Protein AF-W1YI15-F1 (afdb_monomer_lite)

Radius of gyration: 14.56 Å; chains: 1; bounding box: 34×33×35 Å

Sequence (98 aa):
TTVGWKGLINDPHMDNSFQINDGLRIARKLLLDINDSGLPAAGEFLDMITPQYLADLMSWGAIGARTTESQVHRELASGLSCPVGFKNGTDGTIKVAI

pLDDT: mean 97.28, std 3.68, range [71.62, 98.81]

Secondary structure (DSSP, 8-state):
-------TTT-TTSSS---HHHHHHHHHHHHHHHHHTT--EEEE--SSSTHHHHGGGEEEEEE-TTTTT-HHHHHHHHT-SS-EEEPPPTT--STTT-

Foldseek 3Di:
DDDADPDCQQCVPRPNPRPNVVSLVVQQVVLVVCVVVVHQAEEEDPDLPSCVSHLVSHQEYEHDLVCLQPPVVVVSCVPRPHHYFYDHHPVRHCVSRD

Structure (mmCIF, N/CA/C/O backbone):
data_AF-W1YI15-F1
#
_entry.id   AF-W1YI15-F1
#
loop_
_atom_site.group_PDB
_atom_site.id
_atom_site.type_symbol
_atom_site.label_atom_id
_atom_site.label_alt_id
_atom_site.label_comp_id
_atom_site.label_asym_id
_atom_site.label_entity_id
_atom_site.label_seq_id
_atom_site.pdbx_PDB_ins_code
_atom_site.Cartn_x
_atom_site.Cartn_y
_atom_site.Cartn_z
_atom_site.occupancy
_atom_site.B_iso_or_equiv
_atom_site.auth_seq_id
_atom_site.auth_comp_id
_atom_site.auth_asym_id
_atom_site.auth_atom_id
_atom_site.pdbx_PDB_model_num
ATOM 1 N N . THR A 1 1 ? 15.453 8.960 -11.783 1.00 71.62 1 THR A N 1
ATOM 2 C CA . THR A 1 1 ? 14.705 9.456 -10.606 1.00 71.62 1 THR A CA 1
ATOM 3 C C . THR A 1 1 ? 15.396 10.702 -10.098 1.00 71.62 1 THR A C 1
ATOM 5 O O . THR A 1 1 ? 16.618 10.722 -10.064 1.00 71.62 1 THR A O 1
ATOM 8 N N . THR A 1 2 ? 14.644 11.755 -9.786 1.00 77.69 2 THR A N 1
ATOM 9 C CA . THR A 1 2 ? 15.161 13.008 -9.210 1.00 77.69 2 THR A CA 1
ATOM 10 C C . THR A 1 2 ? 15.044 12.990 -7.682 1.00 77.69 2 THR A C 1
ATOM 12 O O . THR A 1 2 ? 14.319 12.166 -7.117 1.00 77.69 2 THR A O 1
ATOM 15 N N . VAL A 1 3 ? 15.782 13.871 -7.003 1.00 86.81 3 VAL A N 1
ATOM 16 C CA . VAL A 1 3 ? 15.628 14.109 -5.559 1.00 86.81 3 VAL A CA 1
ATOM 17 C C . VAL A 1 3 ? 14.381 14.971 -5.337 1.00 86.81 3 VAL A C 1
ATOM 19 O O . VAL A 1 3 ? 14.134 15.900 -6.102 1.00 86.81 3 VAL A O 1
ATOM 22 N N . GLY A 1 4 ? 13.579 14.642 -4.324 1.00 91.88 4 GLY A N 1
ATOM 23 C CA . GLY A 1 4 ? 12.340 15.347 -3.996 1.00 91.88 4 GLY A CA 1
ATOM 24 C C . GLY A 1 4 ? 11.643 14.750 -2.773 1.00 91.88 4 GLY A C 1
ATOM 25 O O . GLY A 1 4 ? 12.103 13.737 -2.233 1.00 91.88 4 GLY A O 1
ATOM 26 N N . TRP A 1 5 ? 10.539 15.382 -2.364 1.00 95.31 5 TRP A N 1
ATOM 27 C CA . TRP A 1 5 ? 9.719 14.967 -1.223 1.00 95.31 5 TRP A CA 1
ATOM 28 C C . TRP A 1 5 ? 9.284 13.499 -1.334 1.00 95.31 5 TRP A C 1
ATOM 30 O O . TRP A 1 5 ? 8.898 13.027 -2.406 1.00 95.31 5 TRP A O 1
ATOM 40 N N . LYS A 1 6 ? 9.374 12.766 -0.220 1.00 91.50 6 LYS A N 1
ATOM 41 C CA . LYS A 1 6 ? 9.222 11.299 -0.168 1.00 91.50 6 LYS A CA 1
ATOM 42 C C . LYS A 1 6 ? 7.829 10.824 0.253 1.00 91.50 6 LYS A C 1
ATOM 44 O O . LYS A 1 6 ? 7.633 9.622 0.432 1.00 91.50 6 LYS A O 1
ATOM 49 N N . GLY A 1 7 ? 6.875 11.743 0.379 1.00 96.44 7 GLY A N 1
ATOM 50 C CA . GLY A 1 7 ? 5.499 11.453 0.770 1.00 96.44 7 GLY A CA 1
ATOM 51 C C . GLY A 1 7 ? 5.233 11.665 2.259 1.00 96.44 7 GLY A C 1
ATOM 52 O O . GLY A 1 7 ? 6.156 11.742 3.067 1.00 96.44 7 GLY A O 1
ATOM 53 N N . LEU A 1 8 ? 3.946 11.727 2.606 1.00 98.12 8 LEU A N 1
ATOM 54 C CA . LEU A 1 8 ? 3.448 12.109 3.932 1.00 98.12 8 LEU A CA 1
ATOM 55 C C . LEU A 1 8 ? 3.957 11.207 5.060 1.00 98.12 8 LEU A C 1
ATOM 57 O O . LEU A 1 8 ? 4.311 11.700 6.122 1.00 98.12 8 LEU A O 1
ATOM 61 N N . ILE A 1 9 ? 4.014 9.893 4.825 1.00 98.38 9 ILE A N 1
ATOM 62 C CA . ILE A 1 9 ? 4.528 8.946 5.823 1.00 98.38 9 ILE A CA 1
ATOM 63 C C . ILE A 1 9 ? 6.009 9.212 6.097 1.00 98.38 9 ILE A C 1
ATOM 65 O O . ILE A 1 9 ? 6.430 9.166 7.244 1.00 98.38 9 ILE A O 1
ATOM 69 N N . ASN A 1 10 ? 6.795 9.495 5.055 1.00 97.75 10 ASN A N 1
ATOM 70 C CA . ASN A 1 10 ? 8.237 9.653 5.188 1.00 97.75 10 ASN A CA 1
ATOM 71 C C . ASN A 1 10 ? 8.633 11.023 5.727 1.00 97.75 10 ASN A C 1
ATOM 73 O O . ASN A 1 10 ? 9.569 11.089 6.506 1.00 97.75 10 ASN A O 1
ATOM 77 N N . ASP A 1 11 ? 7.963 12.094 5.303 1.00 98.00 11 ASP A N 1
ATOM 78 C CA . ASP A 1 11 ? 8.320 13.471 5.647 1.00 98.00 11 ASP A CA 1
ATOM 79 C C . ASP A 1 11 ? 7.053 14.327 5.845 1.00 98.00 11 ASP A C 1
ATOM 81 O O . ASP A 1 11 ? 6.680 15.110 4.961 1.00 98.00 11 ASP A O 1
ATOM 85 N N . PRO A 1 12 ? 6.339 14.153 6.975 1.00 98.31 12 PRO A N 1
ATOM 86 C CA . PRO A 1 12 ? 5.018 14.748 7.186 1.00 98.31 12 PRO A CA 1
ATOM 87 C C . PRO A 1 12 ? 5.018 16.279 7.248 1.00 98.31 12 PRO A C 1
ATOM 89 O O . PRO A 1 12 ? 3.983 16.895 7.006 1.00 98.31 12 PRO A O 1
ATOM 92 N N . HIS A 1 13 ? 6.161 16.895 7.552 1.00 97.31 13 HIS A N 1
ATOM 93 C CA . HIS A 1 13 ? 6.300 18.348 7.693 1.00 97.31 13 HIS A CA 1
ATOM 94 C C . HIS A 1 13 ? 6.903 19.026 6.457 1.00 97.31 13 HIS A C 1
ATOM 96 O O . HIS A 1 13 ? 7.036 20.246 6.442 1.00 97.31 13 HIS A O 1
ATOM 102 N N . MET A 1 14 ? 7.218 18.254 5.408 1.00 97.12 14 MET A N 1
ATOM 103 C CA . MET A 1 14 ? 7.792 18.752 4.150 1.00 97.12 14 MET A CA 1
ATOM 104 C C . MET A 1 14 ? 9.091 19.558 4.341 1.00 97.12 14 MET A C 1
ATOM 106 O O . MET A 1 14 ? 9.385 20.472 3.569 1.00 97.12 14 MET A O 1
ATOM 110 N N . ASP A 1 15 ? 9.862 19.229 5.374 1.00 96.56 15 ASP A N 1
ATOM 111 C CA . ASP A 1 15 ? 11.067 19.944 5.797 1.00 96.56 15 ASP A CA 1
ATOM 112 C C . ASP A 1 15 ? 12.320 19.048 5.793 1.00 96.56 15 ASP A C 1
ATOM 114 O O . ASP A 1 15 ? 13.403 19.495 6.172 1.00 96.56 15 ASP A O 1
ATOM 118 N N . ASN A 1 16 ? 12.203 17.809 5.298 1.00 96.44 16 ASN A N 1
ATOM 119 C CA . ASN A 1 16 ? 13.231 16.766 5.348 1.00 96.44 16 ASN A CA 1
ATOM 120 C C . ASN A 1 16 ? 13.618 16.341 6.778 1.00 96.44 16 ASN A C 1
ATOM 122 O O . ASN A 1 16 ? 14.725 15.838 6.984 1.00 96.44 16 ASN A O 1
ATOM 126 N N . SER A 1 17 ? 12.736 16.518 7.768 1.00 97.00 17 SER A N 1
ATOM 127 C CA . SER A 1 17 ? 12.961 16.026 9.139 1.00 97.00 17 SER A CA 1
ATOM 128 C C . SER A 1 17 ? 12.771 14.513 9.273 1.00 97.00 17 SER A C 1
ATOM 130 O O . SER A 1 17 ? 13.252 13.915 10.234 1.00 97.00 17 SER A O 1
ATOM 132 N N . PHE A 1 18 ? 12.091 13.886 8.309 1.00 97.31 18 PHE A N 1
ATOM 133 C CA . PHE A 1 18 ? 11.820 12.449 8.264 1.00 97.31 18 PHE A CA 1
ATOM 134 C C . PHE A 1 18 ? 11.159 11.882 9.533 1.00 97.31 18 PHE A C 1
ATOM 136 O O . PHE A 1 18 ? 11.502 10.798 10.013 1.00 97.31 18 PHE A O 1
ATOM 143 N N . GLN A 1 19 ? 10.198 12.615 10.101 1.00 98.19 19 GLN A N 1
ATOM 144 C CA . GLN A 1 19 ? 9.463 12.205 11.303 1.00 98.19 19 GLN A CA 1
ATOM 145 C C . GLN A 1 19 ? 8.431 11.098 11.002 1.00 98.19 19 GLN A C 1
ATOM 147 O O . GLN A 1 19 ? 7.221 11.295 11.102 1.00 98.19 19 GLN A O 1
ATOM 152 N N . ILE A 1 20 ? 8.911 9.899 10.647 1.00 97.94 20 ILE A N 1
ATOM 153 C CA . ILE A 1 20 ? 8.083 8.776 10.165 1.00 97.94 20 ILE A CA 1
ATOM 154 C C . ILE A 1 20 ? 7.008 8.357 11.172 1.00 97.94 20 ILE A C 1
ATOM 156 O O . ILE A 1 20 ? 5.888 8.030 10.786 1.00 97.94 20 ILE A O 1
ATOM 160 N N . ASN A 1 21 ? 7.313 8.391 12.473 1.00 98.44 21 ASN A N 1
ATOM 161 C CA . ASN A 1 21 ? 6.331 8.063 13.510 1.00 98.44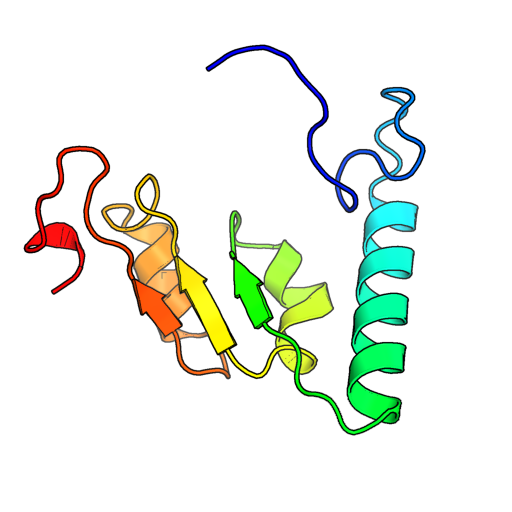 21 ASN A CA 1
ATOM 162 C C . ASN A 1 21 ? 5.109 8.990 13.458 1.00 98.44 21 ASN A C 1
ATOM 164 O O . ASN A 1 21 ? 3.981 8.534 13.652 1.00 98.44 21 ASN A O 1
ATOM 168 N N . ASP A 1 22 ? 5.318 10.273 13.177 1.00 98.62 22 ASP A N 1
ATOM 169 C CA . ASP A 1 22 ? 4.230 11.238 13.046 1.00 98.62 22 ASP A CA 1
ATOM 170 C C . ASP A 1 22 ? 3.501 11.037 11.721 1.00 98.62 22 ASP A C 1
ATOM 172 O O . ASP A 1 22 ? 2.272 10.985 11.705 1.00 98.62 22 ASP A O 1
ATOM 176 N N . GLY A 1 23 ? 4.242 10.782 10.639 1.00 98.69 23 GLY A N 1
ATOM 177 C CA . GLY A 1 23 ? 3.676 10.448 9.333 1.00 98.69 23 GLY A CA 1
ATOM 178 C C . GLY A 1 23 ? 2.753 9.226 9.372 1.00 98.69 23 GLY A C 1
ATOM 179 O O . GLY A 1 23 ? 1.650 9.276 8.827 1.00 98.69 23 GLY A O 1
ATOM 180 N N . LEU A 1 24 ? 3.142 8.156 10.075 1.00 98.75 24 LEU A N 1
ATOM 181 C CA . LEU A 1 24 ? 2.311 6.961 10.271 1.00 98.75 24 LEU A CA 1
ATOM 182 C C . LEU A 1 24 ? 1.036 7.263 11.069 1.00 98.75 24 LEU A C 1
ATOM 184 O O . LEU A 1 24 ? -0.045 6.810 10.689 1.00 98.75 24 LEU A O 1
ATOM 188 N N . ARG A 1 25 ? 1.134 8.046 12.154 1.00 98.81 25 ARG A N 1
ATOM 189 C CA . ARG A 1 25 ? -0.041 8.437 12.956 1.00 98.81 25 ARG A CA 1
ATOM 190 C C . ARG A 1 25 ? -1.007 9.300 12.153 1.00 98.81 25 ARG A C 1
ATOM 192 O O . ARG A 1 25 ? -2.209 9.046 12.193 1.00 98.81 25 ARG A O 1
ATOM 199 N N . ILE A 1 26 ? -0.486 10.275 11.407 1.00 98.75 26 ILE A N 1
ATOM 200 C CA . ILE A 1 26 ? -1.280 11.158 10.545 1.00 98.75 26 ILE A CA 1
ATOM 201 C C . ILE A 1 26 ? -1.968 10.340 9.450 1.00 98.75 26 ILE A C 1
ATOM 203 O O . ILE A 1 26 ? -3.180 10.457 9.282 1.00 98.75 26 ILE A O 1
ATOM 207 N N . ALA A 1 27 ? -1.230 9.475 8.746 1.00 98.69 27 ALA A N 1
ATOM 208 C CA . ALA A 1 27 ? -1.788 8.635 7.689 1.00 98.69 27 ALA A CA 1
ATOM 209 C C . ALA A 1 27 ? -2.899 7.717 8.217 1.00 98.69 27 ALA A C 1
ATOM 211 O O . ALA A 1 27 ? -3.977 7.656 7.628 1.00 98.69 27 ALA A O 1
ATOM 212 N N . ARG A 1 28 ? -2.676 7.049 9.358 1.00 98.75 28 ARG A N 1
ATOM 213 C CA . ARG A 1 28 ? -3.688 6.171 9.959 1.00 98.75 28 ARG A CA 1
ATOM 214 C C . ARG A 1 28 ? -4.926 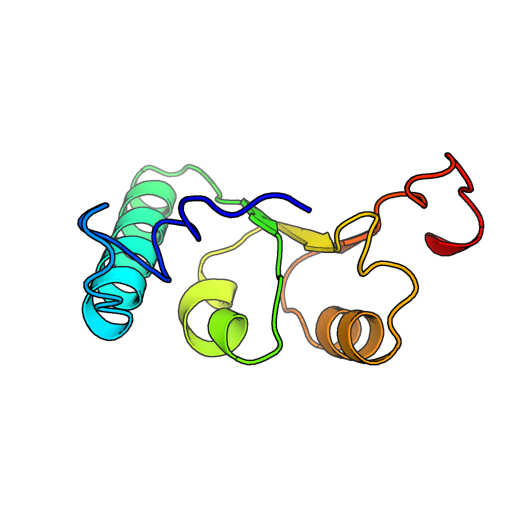6.949 10.400 1.00 98.75 28 ARG A C 1
ATOM 216 O O . ARG A 1 28 ? -6.038 6.503 10.135 1.00 98.75 28 ARG A O 1
ATOM 223 N N . LYS A 1 29 ? -4.750 8.108 11.045 1.00 98.81 29 LYS A N 1
ATOM 224 C CA . LYS A 1 29 ? -5.869 8.961 11.469 1.00 98.81 29 LYS A CA 1
ATOM 225 C C . LYS A 1 29 ? -6.687 9.446 10.273 1.00 98.81 29 LYS A C 1
ATOM 227 O O . LYS A 1 29 ? -7.904 9.334 10.305 1.00 98.81 29 LYS A O 1
ATOM 232 N N . LEU A 1 30 ? -6.026 9.885 9.203 1.00 98.81 30 LEU A N 1
ATOM 233 C CA . LEU A 1 30 ? -6.696 10.287 7.968 1.00 98.81 30 LEU A CA 1
ATOM 234 C C . LEU A 1 30 ? -7.525 9.142 7.369 1.00 98.81 30 LEU A C 1
ATOM 236 O O . LEU A 1 30 ? -8.677 9.352 7.005 1.00 98.81 30 LEU A O 1
ATOM 240 N N . LEU A 1 31 ? -6.960 7.933 7.278 1.00 98.75 31 LEU A N 1
ATOM 241 C CA . LEU A 1 31 ? -7.688 6.772 6.759 1.00 98.75 31 LEU A CA 1
ATOM 242 C C . LEU A 1 31 ? -8.880 6.396 7.648 1.00 98.75 31 LEU A C 1
ATOM 244 O O . LEU A 1 31 ? -9.932 6.052 7.117 1.00 98.75 31 LEU A O 1
ATOM 248 N N . LEU A 1 32 ? -8.742 6.485 8.975 1.00 98.75 32 LEU A N 1
ATOM 249 C CA . LEU A 1 32 ? -9.862 6.302 9.903 1.00 98.75 32 LEU A CA 1
ATOM 250 C C . LEU A 1 32 ? -10.964 7.332 9.643 1.00 98.75 32 LEU A C 1
ATOM 252 O O . LEU A 1 32 ? -12.104 6.942 9.438 1.00 98.75 32 LEU A O 1
ATOM 256 N N . ASP A 1 33 ? -10.617 8.618 9.562 1.00 98.81 33 ASP A N 1
ATOM 257 C CA . ASP A 1 33 ? -11.587 9.699 9.347 1.00 98.81 33 ASP A CA 1
ATOM 258 C C . ASP A 1 33 ? -12.331 9.558 8.009 1.00 98.81 33 ASP A C 1
ATOM 260 O O . ASP A 1 33 ? -13.536 9.806 7.928 1.00 98.81 33 ASP A O 1
ATOM 264 N N . ILE A 1 34 ? -11.629 9.116 6.960 1.00 98.75 34 ILE A N 1
ATOM 265 C CA . ILE A 1 34 ? -12.230 8.808 5.656 1.00 98.75 34 ILE A CA 1
ATOM 266 C C . ILE A 1 34 ? -13.235 7.655 5.788 1.00 98.75 34 ILE A C 1
ATOM 268 O O . ILE A 1 34 ? -14.387 7.808 5.374 1.00 98.75 34 ILE A O 1
ATOM 272 N N . ASN A 1 35 ? -12.839 6.541 6.409 1.00 98.69 35 ASN A N 1
ATOM 273 C CA . ASN A 1 35 ? -13.724 5.386 6.584 1.00 98.69 35 ASN A CA 1
ATOM 274 C C . ASN A 1 35 ? -14.927 5.705 7.493 1.00 98.69 35 ASN A C 1
ATOM 276 O O . ASN A 1 35 ? -16.049 5.317 7.166 1.00 98.69 35 ASN A O 1
ATOM 280 N N . ASP A 1 36 ? -14.732 6.470 8.570 1.00 98.62 36 ASP A N 1
ATOM 281 C CA . ASP A 1 36 ? -15.798 6.907 9.486 1.00 98.62 36 ASP A CA 1
ATOM 282 C C . ASP A 1 36 ? -16.829 7.813 8.787 1.00 98.62 36 ASP A C 1
ATOM 284 O O . ASP A 1 36 ? -18.003 7.830 9.159 1.00 98.62 36 ASP A O 1
ATOM 288 N N . SER A 1 37 ? -16.425 8.526 7.728 1.00 98.56 37 SER A N 1
ATOM 289 C CA . SER A 1 37 ? -17.344 9.293 6.873 1.00 98.56 37 SER A CA 1
ATOM 290 C C . SER A 1 37 ? -18.175 8.429 5.908 1.00 98.56 37 SER A 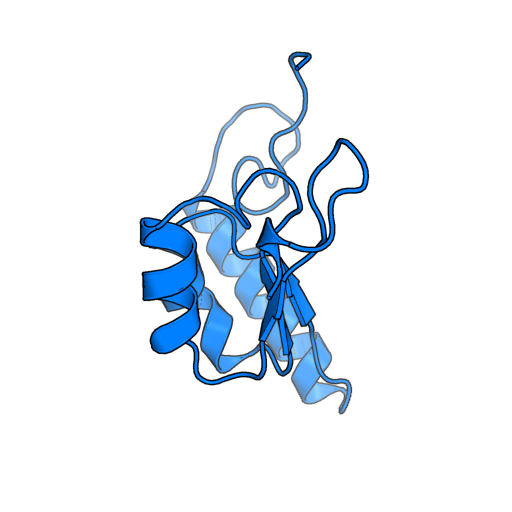C 1
ATOM 292 O O . SER A 1 37 ? -19.023 8.953 5.184 1.00 98.56 37 SER A O 1
ATOM 294 N N . GLY A 1 38 ? -17.951 7.111 5.891 1.00 98.38 38 GLY A N 1
ATOM 295 C CA . GLY A 1 38 ? -18.610 6.157 4.998 1.00 98.38 38 GLY A CA 1
ATOM 296 C C . GLY A 1 38 ? -17.947 6.016 3.625 1.00 98.38 38 GLY A C 1
ATOM 297 O O . GLY A 1 38 ? -18.530 5.396 2.734 1.00 98.38 38 GLY A O 1
ATOM 298 N N . LEU A 1 39 ? -16.749 6.579 3.431 1.00 98.62 39 LEU A N 1
ATOM 299 C CA . LEU A 1 39 ? -15.994 6.482 2.182 1.00 98.62 39 LEU A CA 1
ATOM 300 C C . LEU A 1 39 ? -14.857 5.457 2.315 1.00 98.62 39 LEU A C 1
ATOM 302 O O . LEU A 1 39 ? -14.045 5.574 3.227 1.00 98.62 39 LEU A O 1
ATOM 306 N N . PRO A 1 40 ? -14.742 4.474 1.405 1.00 98.31 40 PRO A N 1
ATOM 307 C CA . PRO A 1 40 ? -13.616 3.549 1.413 1.00 98.31 40 PRO A CA 1
ATOM 308 C C . PRO A 1 40 ? -12.333 4.238 0.935 1.00 98.31 40 PRO A C 1
ATOM 310 O O . PRO A 1 40 ? -12.361 5.103 0.054 1.00 98.31 40 PRO A O 1
ATOM 313 N N . ALA A 1 41 ? -11.191 3.803 1.466 1.00 98.44 41 ALA A N 1
ATOM 314 C CA . ALA A 1 41 ? -9.880 4.292 1.052 1.00 98.44 41 ALA A CA 1
ATOM 315 C C . ALA A 1 41 ? -9.117 3.269 0.198 1.00 98.44 41 ALA A C 1
ATOM 317 O O . ALA A 1 41 ? -9.295 2.056 0.319 1.00 98.44 41 ALA A O 1
ATOM 318 N N . ALA A 1 42 ? -8.227 3.773 -0.652 1.00 98.25 42 ALA A N 1
ATOM 319 C CA . ALA A 1 42 ? -7.349 2.982 -1.504 1.00 98.25 42 ALA A CA 1
ATOM 320 C C . ALA A 1 42 ? -5.941 3.593 -1.527 1.00 98.25 42 ALA A C 1
ATOM 322 O O . ALA A 1 42 ? -5.789 4.808 -1.381 1.00 98.25 42 ALA A O 1
ATOM 323 N N . GLY A 1 43 ? -4.913 2.766 -1.726 1.00 97.31 43 GLY A N 1
ATOM 324 C CA . GLY A 1 43 ? -3.516 3.210 -1.723 1.00 97.31 43 GLY A CA 1
ATOM 325 C C . GLY A 1 43 ? -2.581 2.306 -2.526 1.00 97.31 43 GLY A C 1
ATOM 326 O O . GLY A 1 43 ? -2.974 1.242 -2.995 1.00 97.31 43 GLY A O 1
ATOM 327 N N . GLU A 1 44 ? -1.333 2.741 -2.702 1.00 98.62 44 GLU A N 1
ATOM 328 C CA . GLU A 1 44 ? -0.260 1.945 -3.315 1.00 98.62 44 GLU A CA 1
ATOM 329 C C . GLU A 1 44 ? 0.701 1.459 -2.222 1.00 98.62 44 GLU A C 1
ATOM 331 O O . GLU A 1 44 ? 1.162 2.260 -1.406 1.00 98.62 44 GLU A O 1
ATOM 336 N N . PHE A 1 45 ? 1.006 0.160 -2.205 1.00 97.69 45 PHE A N 1
ATOM 337 C CA . PHE A 1 45 ? 1.923 -0.432 -1.230 1.00 97.69 45 PHE A CA 1
ATOM 338 C C . PHE A 1 45 ? 3.344 -0.472 -1.800 1.00 97.69 45 PHE A C 1
ATOM 340 O O . PHE A 1 45 ? 3.640 -1.230 -2.726 1.00 97.69 45 PHE A O 1
ATOM 347 N N . LEU 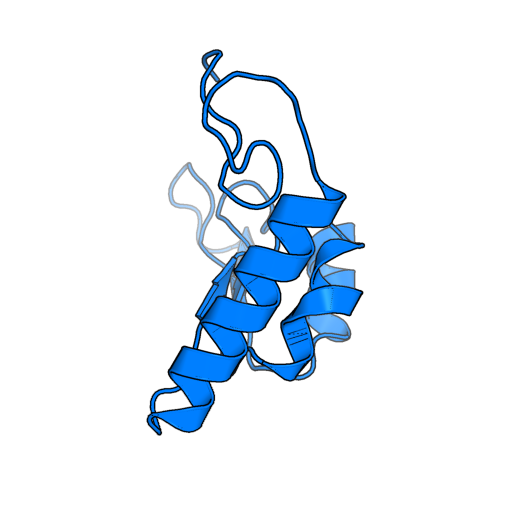A 1 46 ? 4.213 0.386 -1.262 1.00 97.00 46 LEU A N 1
ATOM 348 C CA . LEU A 1 46 ? 5.580 0.599 -1.756 1.00 97.00 46 LEU A CA 1
ATOM 349 C C . LEU A 1 46 ? 6.641 -0.230 -1.018 1.00 97.00 46 LEU A C 1
ATOM 351 O O . LEU A 1 46 ? 7.766 -0.351 -1.500 1.00 97.00 46 LEU A O 1
ATOM 355 N N . ASP A 1 47 ? 6.305 -0.755 0.159 1.00 96.25 47 ASP A N 1
ATOM 356 C CA . ASP A 1 47 ? 7.197 -1.533 1.011 1.00 96.25 47 ASP A CA 1
ATOM 357 C C . ASP A 1 47 ? 6.418 -2.601 1.800 1.00 96.25 47 ASP A C 1
ATOM 359 O O . ASP A 1 47 ? 5.190 -2.664 1.759 1.00 96.25 47 ASP A O 1
ATOM 363 N N . MET A 1 48 ? 7.153 -3.463 2.503 1.00 97.31 48 MET A N 1
ATOM 364 C CA . MET A 1 48 ? 6.609 -4.646 3.182 1.00 97.31 48 MET A CA 1
ATOM 365 C C . MET A 1 48 ? 6.158 -4.380 4.631 1.00 97.31 48 MET A C 1
ATOM 367 O O . MET A 1 48 ? 5.646 -5.281 5.290 1.00 97.31 48 MET A O 1
ATOM 371 N N . ILE A 1 49 ? 6.383 -3.171 5.152 1.00 97.94 49 ILE A N 1
ATOM 372 C CA . ILE A 1 49 ? 6.229 -2.819 6.571 1.00 97.94 49 ILE A CA 1
ATOM 373 C C . ILE A 1 49 ? 5.027 -1.896 6.778 1.00 97.94 49 ILE A C 1
ATOM 375 O O . ILE A 1 49 ? 4.190 -2.166 7.638 1.00 97.94 49 ILE A O 1
ATOM 379 N N . THR A 1 50 ? 4.896 -0.836 5.978 1.00 97.81 50 THR A N 1
ATOM 380 C CA . THR A 1 50 ? 3.787 0.126 6.066 1.00 97.81 50 THR A CA 1
ATOM 381 C C . THR A 1 50 ? 2.388 -0.501 5.985 1.00 97.81 50 THR A C 1
ATOM 383 O O . THR A 1 50 ? 1.513 -0.009 6.707 1.00 97.81 50 THR A O 1
ATOM 386 N N . PRO A 1 51 ? 2.137 -1.610 5.249 1.00 98.12 51 PRO A N 1
ATOM 387 C CA . PRO A 1 51 ? 0.845 -2.292 5.294 1.00 98.12 51 PRO A CA 1
ATOM 388 C C . PRO A 1 51 ? 0.427 -2.720 6.709 1.00 98.12 51 PRO A C 1
ATOM 390 O O . PRO A 1 51 ? -0.752 -2.630 7.036 1.00 98.12 51 PRO A O 1
ATOM 393 N N . GLN A 1 52 ? 1.366 -3.093 7.588 1.00 98.25 52 GLN A N 1
ATOM 394 C CA . GLN A 1 52 ? 1.056 -3.513 8.966 1.00 98.25 52 GLN A CA 1
ATOM 395 C C . GLN A 1 52 ? 0.407 -2.402 9.807 1.00 98.25 52 GLN A C 1
ATOM 397 O O . GLN A 1 52 ? -0.229 -2.680 10.819 1.00 98.25 52 GLN A O 1
ATOM 402 N N . TYR A 1 53 ? 0.560 -1.141 9.395 1.00 98.50 53 TYR A N 1
ATOM 403 C CA . TYR A 1 53 ? 0.033 0.022 10.106 1.00 98.50 53 TYR A CA 1
ATOM 404 C C . TYR A 1 53 ? -1.260 0.572 9.506 1.00 98.50 53 TYR A C 1
ATOM 406 O O . TYR A 1 53 ? -1.923 1.374 10.166 1.00 98.50 53 TYR A O 1
ATOM 414 N N . LEU A 1 54 ? -1.579 0.233 8.253 1.00 98.25 54 LEU A N 1
ATOM 415 C CA . LEU A 1 54 ? -2.581 0.959 7.461 1.00 98.25 54 LEU A CA 1
ATOM 416 C C . LEU A 1 54 ? -3.525 0.056 6.656 1.00 98.25 54 LEU A C 1
ATOM 418 O O . LEU A 1 54 ? -4.592 0.518 6.259 1.00 98.25 54 LEU A O 1
ATOM 422 N N . ALA A 1 55 ? -3.147 -1.195 6.367 1.00 97.88 55 ALA A N 1
ATOM 423 C CA . ALA A 1 55 ? -3.872 -2.035 5.411 1.00 97.88 55 ALA A CA 1
ATOM 424 C C . ALA A 1 55 ? -5.268 -2.451 5.894 1.00 97.88 55 ALA A C 1
ATOM 426 O O . ALA A 1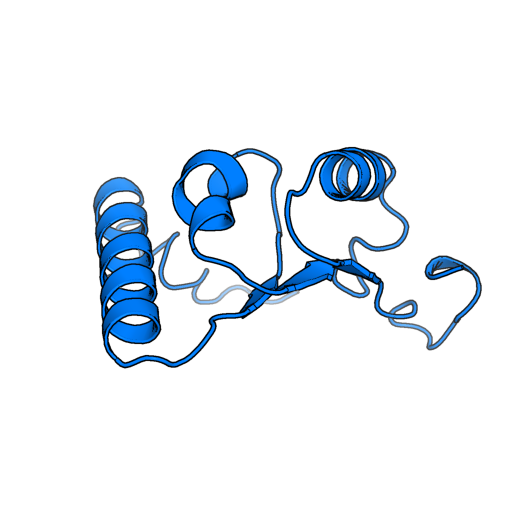 55 ? -6.140 -2.696 5.067 1.00 97.88 55 ALA A O 1
ATOM 427 N N . ASP A 1 56 ? -5.507 -2.478 7.207 1.00 98.38 56 ASP A N 1
ATOM 428 C CA . ASP A 1 56 ? -6.829 -2.725 7.795 1.00 98.38 56 ASP A CA 1
ATOM 429 C C . ASP A 1 56 ? -7.858 -1.634 7.453 1.00 98.38 56 ASP A C 1
ATOM 431 O O . ASP A 1 56 ? -9.058 -1.864 7.569 1.00 98.38 56 ASP A O 1
ATOM 435 N N . LEU A 1 57 ? -7.396 -0.468 6.994 1.00 98.62 57 LEU A N 1
ATOM 436 C CA . LEU A 1 57 ? -8.226 0.679 6.618 1.00 98.62 57 LEU A CA 1
ATOM 437 C C . LEU A 1 57 ? -8.312 0.890 5.101 1.00 98.62 57 LEU A C 1
ATOM 439 O O . LEU A 1 57 ? -8.881 1.886 4.649 1.00 98.62 57 LEU A O 1
ATOM 443 N N . MET A 1 58 ? -7.727 -0.011 4.307 1.00 98.19 58 MET A N 1
ATOM 444 C CA . MET A 1 58 ? -7.739 0.064 2.848 1.00 98.19 58 MET A CA 1
ATOM 445 C C . MET A 1 58 ? -8.701 -0.968 2.263 1.00 98.19 58 MET A C 1
ATOM 447 O O . MET A 1 58 ? -8.599 -2.162 2.525 1.00 98.19 58 MET A O 1
ATOM 451 N N . SER A 1 59 ? -9.615 -0.510 1.412 1.00 98.56 59 SER A N 1
ATOM 452 C CA . SER A 1 59 ? -10.558 -1.371 0.692 1.00 98.56 59 SER A CA 1
ATOM 453 C C . SER A 1 59 ? -10.006 -1.875 -0.644 1.00 98.56 59 SER A C 1
ATOM 455 O O . SER A 1 59 ? -10.569 -2.802 -1.220 1.00 98.56 59 SER A O 1
ATOM 457 N N . TRP A 1 60 ? -8.919 -1.282 -1.146 1.00 98.81 60 TRP A N 1
ATOM 458 C CA . TRP A 1 60 ? -8.237 -1.694 -2.375 1.00 98.81 60 TRP A CA 1
ATOM 459 C C . TRP A 1 60 ? -6.765 -1.262 -2.366 1.00 98.81 60 TRP A C 1
ATOM 461 O O . TRP A 1 60 ? -6.437 -0.167 -1.897 1.00 98.81 60 TRP A O 1
ATOM 471 N N . GLY A 1 61 ? -5.890 -2.099 -2.926 1.00 98.50 61 GLY A N 1
ATOM 472 C CA . GLY A 1 61 ? -4.452 -1.857 -3.025 1.00 98.50 61 GLY A CA 1
ATOM 473 C C . GLY A 1 61 ? -3.923 -1.828 -4.458 1.00 98.50 61 GLY A C 1
ATOM 474 O O . GLY A 1 61 ? -4.361 -2.593 -5.313 1.00 98.50 61 GLY A O 1
ATOM 475 N N . ALA A 1 62 ? -2.911 -1.002 -4.710 1.00 98.75 62 ALA A N 1
ATOM 476 C CA . ALA A 1 62 ? -2.119 -1.018 -5.938 1.00 98.75 62 ALA A CA 1
ATOM 477 C C . ALA A 1 62 ? -0.713 -1.579 -5.697 1.00 98.75 62 ALA A C 1
ATOM 479 O O . ALA A 1 62 ? -0.054 -1.216 -4.720 1.00 98.75 62 ALA A O 1
ATOM 480 N N . ILE A 1 63 ? -0.220 -2.351 -6.669 1.00 98.62 63 ILE A N 1
ATOM 481 C CA . ILE A 1 63 ? 1.211 -2.558 -6.913 1.00 98.62 63 ILE A CA 1
ATOM 482 C C . ILE A 1 63 ? 1.605 -1.743 -8.150 1.00 98.62 63 ILE A C 1
ATOM 484 O O . ILE A 1 63 ? 1.012 -1.857 -9.230 1.00 98.62 63 ILE A O 1
ATOM 488 N N . GLY A 1 64 ? 2.587 -0.862 -7.973 1.00 98.31 64 GLY A N 1
ATOM 489 C CA . GLY A 1 64 ? 3.023 0.091 -8.984 1.00 98.31 64 GLY A CA 1
ATOM 490 C C . GLY A 1 64 ? 3.695 -0.549 -10.198 1.00 98.31 64 GLY A C 1
ATOM 491 O O . GLY A 1 64 ? 4.274 -1.627 -10.129 1.00 98.31 64 GLY A O 1
ATOM 492 N N . ALA A 1 65 ? 3.734 0.179 -11.317 1.00 98.06 65 ALA A N 1
ATOM 493 C CA . ALA A 1 65 ? 4.367 -0.276 -12.563 1.00 98.06 65 ALA A CA 1
ATOM 494 C C . ALA A 1 65 ? 5.859 -0.643 -12.409 1.00 98.06 65 ALA A C 1
ATOM 496 O O . ALA A 1 65 ? 6.391 -1.438 -13.175 1.00 98.06 65 ALA A O 1
ATOM 497 N N . ARG A 1 66 ? 6.543 -0.053 -11.416 1.00 97.44 66 ARG A N 1
ATOM 498 C CA . ARG A 1 66 ? 7.965 -0.306 -11.113 1.00 97.44 66 ARG A CA 1
ATOM 499 C C . ARG A 1 66 ? 8.185 -1.450 -10.121 1.00 97.44 66 ARG A C 1
ATOM 501 O O . ARG A 1 66 ? 9.323 -1.855 -9.924 1.00 97.44 66 ARG A O 1
ATOM 508 N N . THR A 1 67 ? 7.124 -1.937 -9.485 1.00 97.94 67 THR A N 1
ATOM 509 C CA . THR A 1 67 ? 7.169 -2.999 -8.470 1.00 97.94 67 THR A CA 1
ATOM 510 C C . THR A 1 67 ? 6.329 -4.217 -8.851 1.00 97.94 67 THR A C 1
ATOM 512 O O . THR A 1 67 ? 6.482 -5.266 -8.243 1.00 97.94 67 THR A O 1
ATOM 515 N N . THR A 1 68 ? 5.531 -4.141 -9.917 1.00 98.06 68 THR A N 1
ATOM 516 C CA . THR A 1 68 ? 4.716 -5.243 -10.461 1.00 98.06 68 THR A CA 1
ATOM 517 C C . THR A 1 68 ? 5.533 -6.506 -10.780 1.00 98.06 68 THR A C 1
ATOM 519 O O . THR A 1 68 ? 5.082 -7.634 -10.579 1.00 98.06 68 THR A O 1
ATOM 522 N N . GLU A 1 69 ? 6.763 -6.345 -11.266 1.00 97.62 69 GLU A N 1
ATOM 523 C CA . GLU A 1 69 ? 7.657 -7.467 -11.586 1.00 97.62 69 GLU A CA 1
ATOM 524 C C . GLU A 1 69 ? 8.431 -7.974 -10.354 1.00 97.62 69 GLU A C 1
ATOM 526 O O . GLU A 1 69 ? 9.021 -9.049 -10.372 1.00 97.62 69 GLU A O 1
ATOM 531 N N . SER A 1 70 ? 8.399 -7.233 -9.243 1.00 98.19 70 SER A N 1
ATOM 532 C CA . SER A 1 70 ? 9.117 -7.584 -8.022 1.00 98.19 70 SER A CA 1
ATOM 533 C C . SER A 1 70 ? 8.444 -8.752 -7.304 1.00 98.19 70 SER A C 1
ATOM 535 O O . SER A 1 70 ? 7.301 -8.645 -6.858 1.00 98.19 70 SER A O 1
ATOM 537 N N . GLN A 1 71 ? 9.183 -9.849 -7.121 1.00 98.38 71 GLN A N 1
ATOM 538 C CA . GLN A 1 71 ? 8.686 -11.034 -6.419 1.00 98.38 71 GLN A CA 1
ATOM 539 C C . GLN A 1 71 ? 8.183 -10.706 -5.006 1.00 98.38 71 GLN A C 1
ATOM 541 O O . GLN A 1 71 ? 7.068 -11.082 -4.664 1.00 98.38 71 GLN A O 1
ATOM 546 N N . VAL A 1 72 ? 8.940 -9.934 -4.220 1.00 98.38 72 VAL A N 1
ATOM 547 C CA . VAL A 1 72 ? 8.540 -9.588 -2.843 1.00 98.38 72 VAL A CA 1
ATOM 548 C C . VAL A 1 72 ? 7.245 -8.769 -2.789 1.00 98.38 72 VAL A C 1
ATOM 550 O O . VAL A 1 72 ? 6.460 -8.922 -1.862 1.00 98.38 72 VAL A O 1
ATOM 553 N N . HIS A 1 73 ? 6.957 -7.951 -3.809 1.00 98.62 73 HIS A N 1
ATOM 554 C CA . HIS A 1 73 ? 5.686 -7.221 -3.891 1.00 98.62 73 HIS A CA 1
ATOM 555 C C . HIS A 1 73 ? 4.517 -8.131 -4.288 1.00 98.62 73 HIS A C 1
ATOM 557 O O . HIS A 1 73 ? 3.391 -7.906 -3.846 1.00 98.62 73 HIS A O 1
ATOM 563 N N . ARG A 1 74 ? 4.763 -9.180 -5.085 1.00 98.50 74 ARG A N 1
ATOM 564 C CA . ARG A 1 74 ? 3.754 -10.213 -5.374 1.00 98.50 74 ARG A CA 1
ATOM 565 C C . ARG A 1 74 ? 3.459 -11.074 -4.151 1.00 98.50 74 ARG A C 1
ATOM 567 O O . ARG A 1 74 ? 2.301 -11.385 -3.893 1.00 98.50 74 ARG A O 1
ATOM 574 N N . GLU A 1 75 ? 4.489 -11.419 -3.383 1.00 98.56 75 GLU A N 1
ATOM 575 C CA . GLU A 1 75 ? 4.342 -12.119 -2.104 1.00 98.56 75 GLU A CA 1
ATOM 576 C C . GLU A 1 75 ? 3.570 -11.258 -1.100 1.00 98.56 75 GLU A C 1
ATOM 578 O O . GLU A 1 75 ? 2.614 -11.748 -0.501 1.00 98.56 75 GLU A O 1
ATOM 583 N N . LEU A 1 76 ? 3.880 -9.959 -0.995 1.00 98.25 76 LEU A N 1
ATOM 584 C CA . LEU A 1 76 ? 3.073 -9.017 -0.217 1.00 98.25 76 LEU A CA 1
ATOM 585 C C . LEU A 1 76 ? 1.605 -9.047 -0.654 1.00 98.25 76 LEU A C 1
ATOM 587 O O . LEU A 1 76 ? 0.723 -9.235 0.180 1.00 98.25 76 LEU A O 1
ATOM 591 N N . ALA A 1 77 ? 1.342 -8.912 -1.956 1.00 98.44 77 ALA A N 1
ATOM 592 C CA . ALA A 1 77 ? -0.014 -8.920 -2.493 1.00 98.44 77 ALA A CA 1
ATOM 593 C C . ALA A 1 77 ? -0.781 -10.216 -2.192 1.00 98.44 77 ALA A C 1
ATOM 595 O O . ALA A 1 77 ? -1.990 -10.162 -1.987 1.00 98.44 77 ALA A O 1
ATOM 596 N N . SER A 1 78 ? -0.094 -11.360 -2.102 1.00 98.25 78 SER A N 1
ATOM 597 C CA . SER A 1 78 ? -0.718 -12.636 -1.728 1.00 98.25 78 SER A CA 1
ATOM 598 C C . SER A 1 78 ? -1.260 -12.664 -0.291 1.00 98.25 78 SER A C 1
ATOM 600 O O . SER A 1 78 ? -2.132 -13.475 0.012 1.00 98.25 78 SER A O 1
ATOM 602 N N . GLY A 1 79 ? -0.760 -11.780 0.581 1.00 97.81 79 GLY A N 1
ATOM 603 C CA . GLY A 1 79 ? -1.167 -11.669 1.982 1.00 97.81 79 GLY A CA 1
ATOM 604 C C . GLY A 1 79 ? -1.992 -10.423 2.319 1.00 97.81 79 GLY A C 1
ATOM 605 O O . GLY A 1 79 ? -2.351 -10.246 3.482 1.00 97.81 79 GLY A O 1
ATOM 606 N N . LEU A 1 80 ? -2.281 -9.543 1.353 1.00 98.19 80 LEU A N 1
ATOM 607 C CA . LEU A 1 80 ? -3.095 -8.351 1.599 1.00 98.19 80 LEU A CA 1
ATOM 608 C C . LEU A 1 80 ? -4.577 -8.720 1.746 1.00 98.19 80 LEU A C 1
ATOM 610 O O . LEU A 1 80 ? -5.140 -9.442 0.929 1.00 98.19 80 LEU A O 1
ATOM 614 N N . SER A 1 81 ? -5.233 -8.161 2.765 1.00 98.12 81 SER A N 1
ATOM 615 C CA . SER A 1 81 ? -6.654 -8.415 3.057 1.00 98.12 81 SER A CA 1
ATOM 616 C C . SER A 1 81 ? -7.631 -7.752 2.077 1.00 98.12 81 SER A C 1
ATOM 618 O O . SER A 1 81 ? -8.832 -8.007 2.148 1.00 98.12 81 SER A O 1
ATOM 620 N N . CYS A 1 82 ? -7.148 -6.879 1.190 1.00 98.25 82 CYS A N 1
ATOM 621 C CA . CYS A 1 82 ? -7.956 -6.179 0.194 1.00 98.25 82 CYS A CA 1
ATOM 622 C C . CYS A 1 82 ? -7.648 -6.685 -1.226 1.00 98.25 82 CYS A C 1
ATOM 624 O O . CYS A 1 82 ? -6.557 -7.202 -1.470 1.00 98.25 82 CYS A O 1
ATOM 626 N N . PRO A 1 83 ? -8.570 -6.519 -2.193 1.00 98.75 83 PRO A N 1
ATOM 627 C CA . PRO A 1 83 ? -8.264 -6.741 -3.601 1.00 98.75 83 PRO A CA 1
ATOM 628 C C . PRO A 1 83 ? -7.082 -5.882 -4.066 1.00 98.75 83 PRO A C 1
ATOM 630 O O . PRO A 1 83 ? -6.976 -4.708 -3.701 1.00 98.75 83 PRO A O 1
ATOM 633 N N . VAL A 1 84 ? -6.226 -6.457 -4.914 1.00 98.75 84 VAL A N 1
ATOM 634 C CA . VAL A 1 84 ? -5.001 -5.810 -5.400 1.00 98.75 84 VAL A CA 1
ATOM 635 C C . VAL A 1 84 ? -5.023 -5.667 -6.919 1.00 98.75 84 VAL A C 1
ATOM 637 O O . VAL A 1 84 ? -5.302 -6.626 -7.637 1.00 98.75 84 VAL A O 1
ATOM 640 N N . GLY A 1 85 ? -4.689 -4.477 -7.417 1.00 98.75 85 GLY A N 1
ATOM 641 C CA . GLY A 1 85 ? -4.412 -4.233 -8.830 1.00 98.75 85 GLY A CA 1
ATOM 642 C C . GLY A 1 85 ? -2.916 -4.131 -9.117 1.00 98.75 85 GLY A C 1
ATOM 643 O O . GLY A 1 85 ? -2.219 -3.296 -8.540 1.00 98.75 85 GLY A O 1
ATOM 644 N N . PHE A 1 86 ? -2.437 -4.928 -10.069 1.00 98.75 86 PHE A N 1
ATOM 645 C CA . PHE A 1 86 ? -1.090 -4.815 -10.627 1.00 98.75 86 PHE A CA 1
ATOM 646 C C . PHE A 1 86 ? -1.115 -3.907 -11.860 1.00 98.75 86 PHE A C 1
ATOM 648 O O . PHE A 1 86 ? -1.819 -4.185 -12.833 1.00 98.75 86 PHE A O 1
ATOM 655 N N . LYS A 1 87 ? -0.351 -2.808 -11.842 1.00 98.62 87 LYS A N 1
ATOM 656 C CA . LYS A 1 87 ? -0.164 -1.971 -13.043 1.00 98.62 87 LYS A CA 1
ATOM 657 C C . LYS A 1 87 ? 0.717 -2.703 -14.064 1.00 98.62 87 LYS A C 1
ATOM 659 O O . LYS A 1 87 ? 1.581 -3.488 -13.676 1.00 98.62 87 LYS A O 1
ATOM 664 N N . ASN A 1 88 ? 0.539 -2.417 -15.355 1.00 98.12 88 ASN A N 1
ATOM 665 C CA . ASN A 1 88 ? 1.470 -2.858 -16.400 1.00 98.12 88 ASN A CA 1
ATOM 666 C C . ASN A 1 88 ? 2.860 -2.214 -16.221 1.00 98.12 88 ASN A C 1
ATOM 668 O O . ASN A 1 88 ? 3.014 -1.253 -15.462 1.00 98.12 88 ASN A O 1
ATOM 672 N N . GLY A 1 89 ? 3.873 -2.752 -16.905 1.00 97.25 89 GLY A N 1
ATOM 673 C CA . GLY A 1 89 ? 5.239 -2.225 -16.855 1.00 97.25 89 GLY A CA 1
ATOM 674 C C . GLY A 1 89 ? 5.327 -0.777 -17.344 1.00 97.25 89 GLY A C 1
ATOM 675 O O . GLY A 1 89 ? 4.469 -0.296 -18.087 1.00 97.25 89 GLY A O 1
ATOM 676 N N . THR A 1 90 ? 6.379 -0.054 -16.951 1.00 96.50 90 THR A N 1
ATOM 677 C CA . THR A 1 90 ? 6.583 1.344 -17.389 1.00 96.50 90 THR A CA 1
ATOM 678 C C . THR A 1 90 ? 6.801 1.491 -18.897 1.00 96.50 90 THR A C 1
ATOM 680 O O . THR A 1 90 ? 6.676 2.591 -19.426 1.00 96.50 90 THR A O 1
ATOM 683 N N . ASP A 1 91 ? 7.136 0.394 -19.573 1.00 96.44 91 ASP A N 1
ATOM 684 C CA . ASP A 1 91 ? 7.248 0.250 -21.027 1.00 96.44 91 ASP A CA 1
ATOM 685 C C . ASP A 1 91 ? 5.902 -0.062 -21.715 1.00 96.44 91 ASP A C 1
ATOM 687 O O . ASP A 1 91 ? 5.835 -0.147 -22.938 1.00 96.44 91 ASP A O 1
ATOM 691 N N . GLY A 1 92 ? 4.826 -0.233 -20.941 1.00 96.31 92 GLY A N 1
ATOM 692 C CA . GLY A 1 92 ? 3.494 -0.586 -21.423 1.00 96.31 92 GLY A CA 1
ATOM 693 C C . GLY A 1 92 ? 3.187 -2.087 -21.399 1.00 96.31 92 GLY A C 1
ATOM 694 O O . GLY A 1 92 ? 2.032 -2.461 -21.617 1.00 96.31 92 GLY A O 1
ATOM 695 N N . THR A 1 93 ? 4.158 -2.952 -21.093 1.00 95.56 93 THR A N 1
ATOM 696 C CA . THR A 1 93 ? 3.999 -4.410 -21.176 1.00 95.56 93 THR A CA 1
ATOM 697 C C . THR A 1 93 ? 2.994 -4.932 -20.145 1.00 95.56 93 THR A C 1
ATOM 699 O O . THR A 1 93 ? 3.206 -4.826 -18.938 1.00 95.56 93 THR A O 1
ATOM 702 N N . ILE A 1 94 ? 1.900 -5.550 -20.608 1.00 98.00 94 ILE A N 1
ATOM 703 C CA . ILE A 1 94 ? 0.863 -6.131 -19.732 1.00 98.00 94 ILE A CA 1
ATOM 704 C C . ILE A 1 94 ? 1.279 -7.469 -19.113 1.00 98.00 94 ILE A C 1
ATOM 706 O O . ILE A 1 94 ? 0.792 -7.823 -18.047 1.00 98.00 94 ILE A O 1
ATOM 710 N N . LYS A 1 95 ? 2.202 -8.204 -19.748 1.00 97.75 95 LYS A N 1
ATOM 711 C CA . LYS A 1 95 ? 2.593 -9.561 -19.334 1.00 97.75 95 LYS A CA 1
ATOM 712 C C . LYS A 1 95 ? 3.089 -9.628 -17.89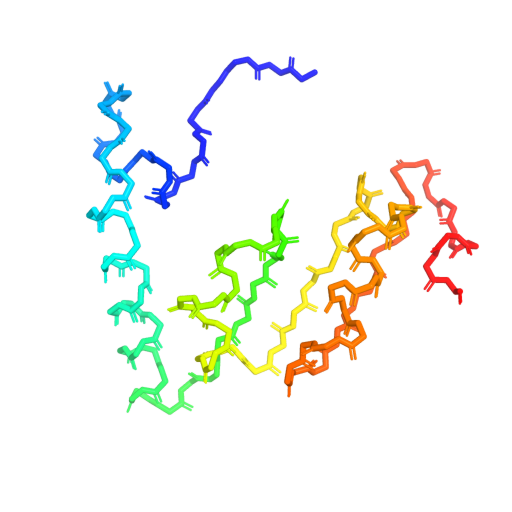1 1.00 97.75 95 LYS A C 1
ATOM 714 O O . LYS A 1 95 ? 2.875 -10.633 -17.239 1.00 97.75 95 LYS A O 1
ATOM 719 N N . VAL A 1 96 ? 3.729 -8.571 -17.396 1.00 96.81 96 VAL A N 1
ATOM 720 C CA . VAL A 1 96 ? 4.176 -8.516 -16.002 1.00 96.81 96 VAL A CA 1
ATOM 721 C C . VAL A 1 96 ? 3.013 -8.360 -15.017 1.00 96.81 96 VAL A C 1
ATOM 723 O O . VAL A 1 96 ? 3.177 -8.707 -13.863 1.00 96.81 96 VAL A O 1
ATOM 726 N N . ALA A 1 97 ? 1.841 -7.870 -15.413 1.00 97.75 97 ALA A N 1
ATOM 727 C CA . ALA A 1 97 ? 0.688 -7.755 -14.515 1.00 97.75 97 ALA A CA 1
ATOM 728 C C . ALA A 1 97 ? -0.190 -9.024 -14.470 1.00 97.75 97 ALA A C 1
ATOM 730 O O . ALA A 1 97 ? -1.021 -9.141 -13.573 1.00 97.75 97 ALA A O 1
ATOM 731 N N . ILE A 1 98 ? -0.017 -9.934 -15.437 1.00 94.81 98 ILE A N 1
ATOM 732 C CA . ILE A 1 98 ? -0.706 -11.234 -15.545 1.00 94.81 98 ILE A CA 1
ATOM 733 C C . ILE A 1 98 ? 0.120 -12.298 -14.813 1.00 94.81 98 ILE A C 1
ATOM 735 O O . ILE A 1 98 ? -0.499 -13.153 -14.148 1.00 94.81 98 ILE A O 1
#

InterPro domains:
  IPR006218 DAHP synthetase I/KDSA [PF00793] (1-95)
  IPR006219 DAHP synthase, class 1 [PTHR21225] (1-98)
  IPR006219 DAHP synthase, class 1 [TIGR00034] (1-98)
  IPR013785 Aldolase-type TIM barrel [G3DSA:3.20.20.70] (1-98)

Organism: NCBI:txid408170